Protein AF-A0A819TET7-F1 (afdb_monomer_lite)

Structure (mmCIF, N/CA/C/O backbone):
data_AF-A0A819TET7-F1
#
_entry.id   AF-A0A819TET7-F1
#
loop_
_atom_site.group_PDB
_atom_site.id
_atom_site.type_symbol
_atom_site.label_atom_id
_atom_site.label_alt_id
_atom_site.label_comp_id
_atom_site.label_asym_id
_atom_site.label_entity_id
_atom_site.label_seq_id
_atom_site.pdbx_PDB_ins_code
_atom_site.Cartn_x
_atom_site.Cartn_y
_atom_site.Cartn_z
_atom_site.occupancy
_atom_site.B_iso_or_equiv
_atom_site.auth_seq_id
_atom_site.auth_comp_id
_atom_site.auth_asym_id
_atom_site.auth_atom_id
_atom_site.pdbx_PDB_model_num
ATOM 1 N N . CYS A 1 1 ? 5.322 2.126 4.898 1.00 60.47 1 CYS A N 1
ATOM 2 C CA . CYS A 1 1 ? 4.195 2.808 4.214 1.00 60.47 1 CYS A CA 1
ATOM 3 C C . CYS A 1 1 ? 2.948 3.052 5.075 1.00 60.47 1 CYS A C 1
ATOM 5 O O . CYS A 1 1 ? 2.107 3.828 4.639 1.00 60.47 1 CYS A O 1
ATOM 7 N N . LEU A 1 2 ? 2.794 2.451 6.266 1.00 70.00 2 LEU A N 1
ATOM 8 C CA . LEU A 1 2 ? 1.542 2.546 7.039 1.00 70.00 2 LEU A CA 1
ATOM 9 C C . LEU A 1 2 ? 1.197 3.976 7.498 1.00 70.00 2 LEU A C 1
ATOM 11 O O . LEU A 1 2 ? 0.050 4.397 7.367 1.00 70.00 2 LEU A O 1
ATOM 15 N N . ALA A 1 3 ? 2.206 4.738 7.933 1.00 77.88 3 ALA A N 1
ATOM 16 C CA . ALA A 1 3 ? 2.045 6.114 8.408 1.00 77.88 3 ALA A CA 1
ATOM 17 C C . ALA A 1 3 ? 1.339 7.025 7.384 1.00 77.88 3 ALA A C 1
ATOM 19 O O . ALA A 1 3 ? 0.452 7.786 7.751 1.00 77.88 3 ALA A O 1
ATOM 20 N N . LYS A 1 4 ? 1.630 6.865 6.084 1.00 75.94 4 LYS A N 1
ATOM 21 C CA . LYS A 1 4 ? 0.993 7.638 5.001 1.00 75.94 4 LYS A CA 1
ATOM 22 C C . LYS A 1 4 ? -0.521 7.412 4.935 1.00 75.94 4 LYS A C 1
ATOM 24 O O . LYS A 1 4 ? -1.274 8.340 4.674 1.00 75.94 4 LYS A O 1
ATOM 29 N N . PHE A 1 5 ? -0.983 6.188 5.178 1.00 79.19 5 PHE A N 1
ATOM 30 C CA . PHE A 1 5 ? -2.412 5.861 5.150 1.00 79.19 5 PHE A CA 1
ATOM 31 C C . PHE A 1 5 ? -3.116 6.183 6.472 1.00 79.19 5 PHE A C 1
ATOM 33 O O . PHE A 1 5 ? -4.316 6.442 6.468 1.00 79.19 5 PHE A O 1
ATOM 40 N N . GLN A 1 6 ? -2.383 6.212 7.588 1.00 78.31 6 GLN A N 1
ATOM 41 C CA . GLN A 1 6 ? -2.902 6.684 8.874 1.00 78.31 6 GLN A CA 1
ATOM 42 C C . GLN A 1 6 ? -3.071 8.208 8.895 1.00 78.31 6 GLN A C 1
ATOM 44 O O . GLN A 1 6 ? -4.093 8.700 9.358 1.00 78.31 6 GLN A O 1
ATOM 49 N N . GLN A 1 7 ? -2.107 8.949 8.342 1.00 84.75 7 GLN A N 1
ATOM 50 C CA . GLN A 1 7 ? -2.145 10.412 8.265 1.00 84.75 7 GLN A CA 1
ATOM 51 C C . GLN A 1 7 ? -3.145 10.928 7.220 1.00 84.75 7 GLN A C 1
ATOM 53 O O . GLN A 1 7 ? -3.674 12.027 7.360 1.00 84.75 7 GLN A O 1
ATOM 58 N N . HIS A 1 8 ? -3.435 10.140 6.180 1.00 86.31 8 HIS A N 1
ATOM 59 C CA . HIS A 1 8 ? -4.342 10.530 5.101 1.00 86.31 8 HIS A CA 1
ATOM 60 C C . HIS A 1 8 ? -5.540 9.568 4.996 1.00 86.31 8 HIS A C 1
ATOM 62 O O . HIS A 1 8 ? -5.523 8.645 4.171 1.00 86.31 8 HIS A O 1
ATOM 68 N N . PRO A 1 9 ? -6.628 9.794 5.761 1.00 85.25 9 PRO A N 1
ATOM 69 C CA . PRO A 1 9 ? -7.792 8.901 5.784 1.00 85.25 9 PRO A CA 1
ATOM 70 C C . PRO A 1 9 ? -8.467 8.740 4.412 1.00 85.25 9 PRO A C 1
ATOM 72 O O . PRO A 1 9 ? -8.961 7.660 4.091 1.00 85.25 9 PRO A O 1
ATOM 75 N N . LYS A 1 10 ? -8.404 9.764 3.549 1.00 86.56 10 LYS A N 1
ATOM 76 C CA . LYS A 1 10 ? -8.890 9.694 2.160 1.00 86.56 10 LYS A CA 1
ATOM 77 C C . LYS A 1 10 ? -8.129 8.656 1.324 1.00 86.56 10 LYS A C 1
ATOM 79 O O . LYS A 1 10 ? -8.738 7.922 0.552 1.00 86.56 10 LYS A O 1
ATOM 84 N N . LEU A 1 11 ? -6.808 8.550 1.503 1.00 86.19 11 LEU A N 1
ATOM 85 C CA . LEU A 1 11 ? -5.991 7.541 0.818 1.00 86.19 11 LEU A CA 1
ATOM 86 C C . LEU A 1 11 ? -6.267 6.139 1.361 1.00 86.19 11 LEU A C 1
ATOM 88 O O . LEU A 1 11 ? -6.290 5.184 0.590 1.00 86.19 11 LEU A O 1
ATOM 92 N N . LYS A 1 12 ? -6.519 6.010 2.671 1.00 85.06 12 LYS A N 1
ATOM 93 C CA . LYS A 1 12 ? -6.961 4.747 3.276 1.00 85.06 12 LYS A CA 1
ATOM 94 C C . LYS A 1 12 ? -8.289 4.283 2.676 1.00 85.06 12 LYS A C 1
ATOM 96 O O . LYS A 1 12 ? -8.387 3.131 2.266 1.00 85.06 12 LYS A O 1
ATOM 101 N N . GLN A 1 13 ? -9.286 5.163 2.586 1.00 86.19 13 GLN A N 1
ATOM 102 C CA . GLN A 1 13 ? -10.576 4.832 1.972 1.00 86.19 13 GLN A CA 1
ATOM 103 C C . GLN A 1 13 ? -10.427 4.446 0.500 1.00 86.19 13 GLN A C 1
ATOM 105 O O . GLN A 1 13 ? -11.015 3.456 0.075 1.00 86.19 13 GLN A O 1
ATOM 110 N N . LEU A 1 14 ? -9.600 5.173 -0.254 1.00 87.94 14 LEU A N 1
ATOM 111 C CA . LEU A 1 14 ? -9.315 4.845 -1.648 1.00 87.94 14 LEU A CA 1
ATOM 112 C C . LEU A 1 14 ? -8.640 3.473 -1.784 1.00 87.94 14 LEU A C 1
ATOM 114 O O . LEU A 1 14 ? -8.996 2.700 -2.661 1.00 87.94 14 LEU A O 1
ATOM 118 N N . LEU A 1 15 ? -7.702 3.136 -0.895 1.00 86.00 15 LEU A N 1
ATOM 119 C CA . LEU A 1 15 ? -7.058 1.824 -0.895 1.00 86.00 15 LEU A CA 1
ATOM 120 C C . LEU A 1 15 ? -8.053 0.705 -0.546 1.00 86.00 15 LEU A C 1
ATOM 122 O O . LEU A 1 15 ? -8.027 -0.356 -1.168 1.00 86.00 15 LEU A O 1
ATOM 126 N N . LEU A 1 16 ? -8.954 0.933 0.411 1.00 85.25 16 LEU A N 1
ATOM 127 C CA . LEU A 1 16 ? -9.991 -0.031 0.789 1.00 85.25 16 LEU A CA 1
ATOM 128 C C . LEU A 1 16 ? -11.059 -0.205 -0.303 1.00 85.25 16 LEU A C 1
ATOM 130 O O . LEU A 1 16 ? -11.517 -1.328 -0.516 1.00 85.25 16 LEU A O 1
ATOM 134 N N . SER A 1 17 ? -11.407 0.853 -1.044 1.00 88.81 17 SER A N 1
ATOM 135 C CA . SER A 1 17 ? -12.399 0.795 -2.132 1.00 88.81 17 SER A CA 1
ATOM 136 C C . SER A 1 17 ? -11.937 -0.030 -3.340 1.00 88.81 17 SER A C 1
ATOM 138 O O . SER A 1 17 ? -12.759 -0.498 -4.134 1.00 88.81 17 SER A O 1
ATOM 140 N N . THR A 1 18 ? -10.632 -0.307 -3.452 1.00 86.19 18 THR A N 1
ATOM 141 C CA . THR A 1 18 ? -10.098 -1.269 -4.434 1.00 86.19 18 THR A CA 1
ATOM 142 C C . THR A 1 18 ? -10.610 -2.695 -4.187 1.00 86.19 18 THR A C 1
ATOM 144 O O . THR A 1 18 ? -10.663 -3.507 -5.116 1.00 86.19 18 THR A O 1
ATOM 147 N N . GLY A 1 19 ? -11.070 -2.993 -2.967 1.00 84.81 19 GLY A N 1
ATOM 148 C CA . GLY A 1 19 ? -11.713 -4.252 -2.610 1.00 84.81 19 GLY A CA 1
ATOM 149 C C . GLY A 1 19 ? -10.721 -5.409 -2.578 1.00 84.81 19 GLY A C 1
ATOM 150 O O . GLY A 1 19 ? -9.806 -5.415 -1.753 1.00 84.81 19 GLY A O 1
ATOM 151 N N . ASN A 1 20 ? -10.930 -6.388 -3.461 1.00 82.69 20 ASN A N 1
ATOM 152 C CA . ASN A 1 20 ? -10.068 -7.563 -3.642 1.00 82.69 20 ASN A CA 1
ATOM 153 C C . ASN A 1 20 ? -9.320 -7.534 -4.982 1.00 82.69 20 ASN A C 1
ATOM 155 O O . ASN A 1 20 ? -8.711 -8.525 -5.372 1.00 82.69 20 ASN A O 1
ATOM 159 N N . ARG A 1 21 ? -9.363 -6.403 -5.697 1.00 85.94 21 ARG A N 1
ATOM 160 C CA . ARG A 1 21 ? -8.641 -6.249 -6.959 1.00 85.94 21 ARG A CA 1
ATOM 161 C C . ARG A 1 21 ? -7.134 -6.259 -6.710 1.00 85.94 21 ARG A C 1
ATOM 163 O O . ARG A 1 21 ? -6.661 -5.743 -5.689 1.00 85.94 21 ARG A O 1
ATOM 170 N N . THR A 1 22 ? -6.405 -6.849 -7.651 1.00 82.19 22 THR A N 1
ATOM 171 C CA . THR A 1 22 ? -4.945 -6.801 -7.693 1.00 82.19 22 THR A CA 1
ATOM 172 C C . THR A 1 22 ? -4.518 -5.394 -8.077 1.00 82.19 22 THR A C 1
ATOM 174 O O . THR A 1 22 ? -4.983 -4.852 -9.078 1.00 82.19 22 THR A O 1
ATOM 177 N N . LEU A 1 23 ? -3.64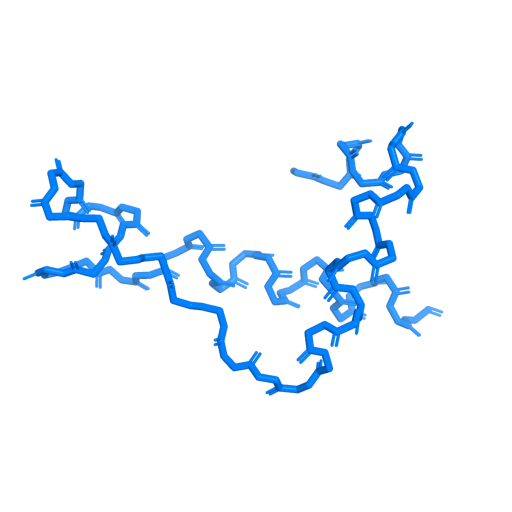6 -4.795 -7.270 1.00 82.38 23 LEU A N 1
ATOM 178 C CA . LEU A 1 23 ? -3.029 -3.518 -7.606 1.00 82.38 23 LEU A CA 1
ATOM 179 C C . LEU A 1 23 ? -1.777 -3.805 -8.420 1.00 82.38 23 LEU A C 1
ATOM 181 O O . LEU A 1 23 ? -0.871 -4.479 -7.930 1.00 82.38 23 LEU A O 1
ATOM 185 N N . VAL A 1 24 ? -1.762 -3.330 -9.660 1.00 78.38 24 VAL A N 1
ATOM 186 C CA . VAL A 1 24 ? -0.615 -3.415 -10.562 1.00 78.38 24 VAL A CA 1
ATOM 187 C C . VAL A 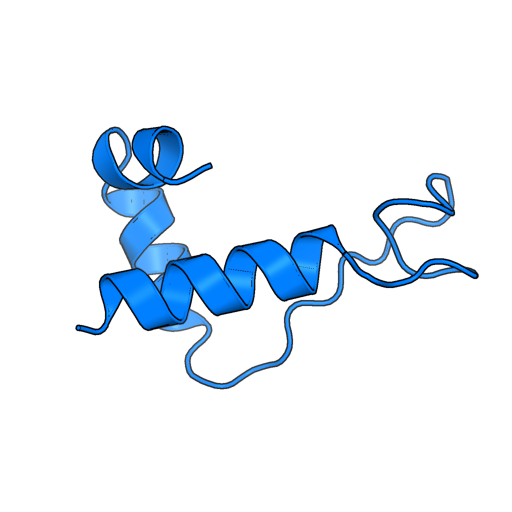1 24 ? -0.232 -1.993 -10.916 1.00 78.38 24 VAL A C 1
ATOM 189 O O . VAL A 1 24 ? -1.063 -1.229 -11.406 1.00 78.38 24 VAL A O 1
ATOM 192 N N . GLU A 1 25 ? 1.003 -1.621 -10.607 1.00 70.06 25 GLU A N 1
ATOM 193 C CA . GLU A 1 25 ? 1.544 -0.345 -11.052 1.00 70.06 25 GLU A CA 1
ATOM 194 C C . GLU A 1 25 ? 2.049 -0.525 -12.486 1.00 70.06 25 GLU A C 1
ATOM 196 O O . GLU A 1 25 ? 3.003 -1.257 -12.722 1.00 70.06 25 GLU A O 1
ATOM 201 N N . HIS A 1 26 ? 1.362 0.068 -13.460 1.00 65.88 26 HIS A N 1
ATOM 202 C CA . HIS A 1 26 ? 1.747 -0.047 -14.863 1.00 65.88 26 HIS A CA 1
ATOM 203 C 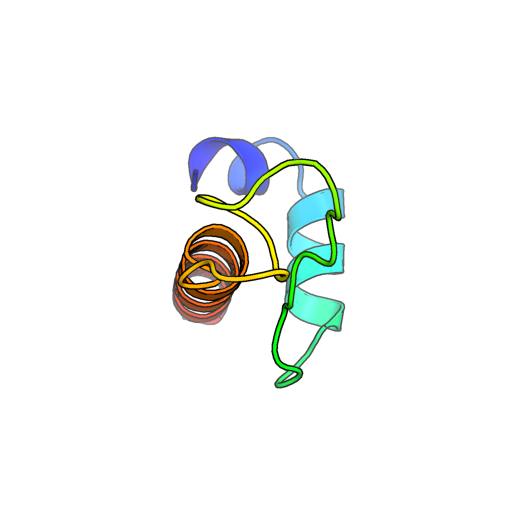C . HIS A 1 26 ? 2.616 1.155 -15.241 1.00 65.88 26 HIS A C 1
ATOM 205 O O . HIS A 1 26 ? 2.107 2.206 -15.637 1.00 65.88 26 HIS A O 1
ATOM 211 N N . T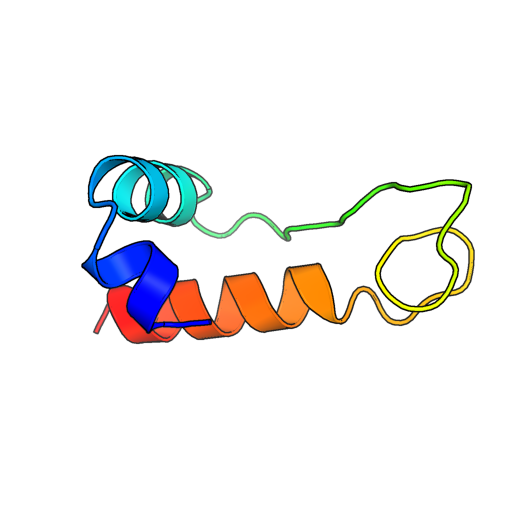HR A 1 27 ? 3.927 1.008 -15.068 1.00 58.59 27 THR A N 1
ATOM 212 C CA . THR A 1 27 ? 4.903 2.080 -15.285 1.00 58.59 27 THR A CA 1
ATOM 213 C C . THR A 1 27 ? 5.980 1.574 -16.234 1.00 58.59 27 THR A C 1
ATOM 215 O O . THR A 1 27 ? 6.837 0.785 -15.861 1.00 58.59 27 THR A O 1
ATOM 218 N N . ILE A 1 28 ? 5.958 2.067 -17.475 1.00 56.25 28 ILE A N 1
ATOM 219 C CA . ILE A 1 28 ? 6.873 1.649 -18.557 1.00 56.25 28 ILE A CA 1
ATOM 220 C C . ILE A 1 28 ? 8.346 1.988 -18.233 1.00 56.25 28 ILE A C 1
ATOM 222 O O . ILE A 1 28 ? 9.262 1.375 -18.771 1.00 56.25 28 ILE A O 1
ATOM 226 N N . ASN A 1 29 ? 8.576 2.944 -17.326 1.00 56.50 29 ASN A N 1
ATOM 227 C CA . ASN A 1 29 ? 9.900 3.467 -16.976 1.00 56.50 29 ASN A CA 1
ATOM 228 C C . ASN A 1 29 ? 10.506 2.899 -15.681 1.00 56.50 29 ASN A C 1
ATOM 230 O O . ASN A 1 29 ? 11.634 3.263 -15.358 1.00 56.50 29 ASN A O 1
ATOM 234 N N . ASP A 1 30 ? 9.797 2.048 -14.929 1.00 54.34 30 ASP A N 1
ATOM 235 C CA . ASP A 1 30 ? 10.313 1.493 -13.669 1.00 54.34 30 ASP A CA 1
ATOM 236 C C . ASP A 1 30 ? 10.129 -0.028 -13.626 1.00 54.34 30 ASP A C 1
ATOM 238 O O . ASP A 1 30 ? 9.068 -0.553 -13.290 1.00 54.34 30 ASP A O 1
ATOM 242 N N . SER A 1 31 ? 11.199 -0.740 -13.977 1.00 55.44 31 SER A N 1
ATOM 243 C CA . SER A 1 31 ? 11.259 -2.202 -14.007 1.00 55.44 31 SER A CA 1
ATOM 244 C C . SER A 1 31 ? 11.394 -2.850 -12.627 1.00 55.44 31 SER A C 1
ATOM 246 O O . SER A 1 31 ? 11.377 -4.076 -12.535 1.00 55.44 31 SER A O 1
ATOM 248 N N . TYR A 1 32 ? 11.537 -2.080 -11.544 1.00 55.22 32 TYR A N 1
ATOM 249 C CA . TYR A 1 32 ? 11.677 -2.631 -10.196 1.00 55.22 32 TYR A CA 1
ATOM 250 C C . TYR A 1 32 ? 10.367 -2.536 -9.405 1.00 55.22 32 TYR A C 1
ATOM 252 O O . TYR A 1 32 ? 9.970 -3.504 -8.744 1.00 55.22 32 TYR A O 1
ATOM 260 N N . TRP A 1 33 ? 9.667 -1.403 -9.501 1.00 61.94 33 TRP A N 1
ATOM 261 C CA . TRP A 1 33 ? 8.415 -1.158 -8.778 1.00 61.94 33 TRP A CA 1
ATOM 262 C C . TRP A 1 33 ? 7.150 -1.420 -9.610 1.00 61.94 33 TRP A C 1
ATOM 264 O O . TRP A 1 33 ? 6.170 -1.910 -9.033 1.00 61.94 33 TRP A O 1
ATOM 274 N N . GLY A 1 34 ? 7.205 -1.199 -10.931 1.00 56.06 34 GLY A N 1
ATOM 275 C CA . GLY A 1 34 ? 6.093 -1.359 -11.872 1.00 56.06 34 GLY A CA 1
ATOM 276 C C . GLY A 1 34 ? 6.158 -2.604 -12.770 1.00 56.06 34 GLY A C 1
ATOM 277 O O . GLY A 1 34 ? 7.021 -3.476 -12.625 1.00 56.06 34 GLY A O 1
ATOM 278 N N . ASP A 1 35 ? 5.187 -2.706 -13.680 1.00 51.09 35 ASP A N 1
ATOM 279 C CA . ASP A 1 35 ? 5.052 -3.778 -14.669 1.00 51.09 35 ASP A CA 1
ATOM 280 C C . ASP A 1 35 ? 5.688 -3.407 -16.021 1.00 51.09 35 ASP A C 1
ATOM 282 O O . ASP A 1 35 ? 5.427 -2.352 -16.597 1.00 51.09 35 ASP A O 1
ATOM 286 N N . GLY A 1 36 ? 6.527 -4.322 -16.502 1.00 50.97 36 GLY A N 1
ATOM 287 C CA . GLY A 1 36 ? 7.369 -4.233 -17.698 1.00 50.97 36 GLY A CA 1
ATOM 288 C C . GLY A 1 36 ? 8.437 -5.338 -17.698 1.00 50.97 36 GLY A C 1
ATOM 289 O O . GLY A 1 36 ? 8.773 -5.906 -18.730 1.00 50.97 36 GLY A O 1
ATOM 290 N N . SER A 1 37 ? 8.935 -5.688 -16.509 1.00 53.25 37 SER A N 1
ATOM 291 C CA . SER A 1 37 ? 9.686 -6.920 -16.165 1.00 53.25 37 SER A CA 1
ATOM 292 C C . SER A 1 37 ? 9.836 -7.099 -14.637 1.00 53.25 37 SER A C 1
ATOM 294 O O . SER A 1 37 ? 10.574 -7.967 -14.165 1.00 53.25 37 SER A O 1
ATOM 296 N N . GLY A 1 38 ? 9.144 -6.260 -13.855 1.00 59.62 38 GLY A N 1
ATOM 297 C CA . GLY A 1 38 ? 9.299 -6.130 -12.412 1.00 59.62 38 GLY A CA 1
ATOM 298 C C . GLY A 1 38 ? 8.378 -7.024 -11.594 1.00 59.62 38 GLY A C 1
ATOM 299 O O . GLY A 1 38 ? 7.421 -7.615 -12.087 1.00 59.62 38 GLY A O 1
ATOM 300 N N . ARG A 1 39 ? 8.652 -7.118 -10.288 1.00 63.06 39 ARG A N 1
ATOM 301 C CA . ARG A 1 39 ? 7.910 -7.990 -9.355 1.00 63.06 39 ARG A CA 1
ATOM 302 C C . ARG A 1 39 ? 6.602 -7.377 -8.835 1.00 63.06 39 ARG A C 1
ATOM 304 O O . ARG A 1 39 ? 6.008 -7.946 -7.921 1.00 63.06 39 ARG A O 1
ATOM 311 N N . ASN A 1 40 ? 6.170 -6.221 -9.359 1.00 73.50 40 ASN A N 1
ATOM 312 C CA . ASN A 1 40 ? 5.012 -5.465 -8.856 1.00 73.50 40 ASN A CA 1
ATOM 313 C C . ASN A 1 40 ? 5.044 -5.321 -7.315 1.00 73.50 40 ASN A C 1
ATOM 315 O O . ASN A 1 40 ? 4.052 -5.510 -6.600 1.00 73.50 40 ASN A O 1
ATOM 319 N N . GLN A 1 41 ? 6.232 -5.052 -6.767 1.00 77.62 41 GLN A N 1
ATOM 320 C CA . GLN A 1 41 ? 6.455 -5.080 -5.323 1.00 77.62 41 GLN A CA 1
ATOM 321 C C . GLN A 1 41 ? 5.691 -3.949 -4.618 1.00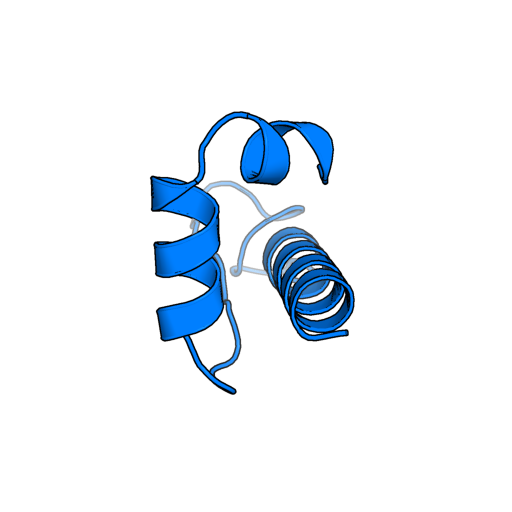 77.62 41 GLN A C 1
ATOM 323 O O . GLN A 1 41 ? 5.292 -4.110 -3.456 1.00 77.62 41 GLN A O 1
ATOM 328 N N . LEU A 1 42 ? 5.423 -2.836 -5.318 1.00 80.38 42 LEU A N 1
ATOM 329 C CA . LEU A 1 42 ? 4.580 -1.755 -4.813 1.00 80.38 42 LEU A CA 1
ATOM 330 C C . LEU A 1 42 ? 3.133 -2.223 -4.652 1.00 80.38 42 LEU A C 1
ATOM 332 O O . LEU A 1 42 ? 2.573 -2.104 -3.559 1.00 80.38 42 LEU A O 1
ATOM 336 N N . GLY A 1 43 ? 2.553 -2.815 -5.698 1.00 83.19 43 GLY A N 1
ATOM 337 C CA . GLY A 1 43 ? 1.206 -3.375 -5.664 1.00 83.19 43 GLY A CA 1
ATOM 338 C C . GLY A 1 43 ? 1.037 -4.398 -4.542 1.00 83.19 43 GLY A C 1
ATOM 339 O O . GLY A 1 43 ? 0.109 -4.295 -3.737 1.00 83.19 43 GLY A O 1
ATOM 340 N N . ILE A 1 44 ? 1.994 -5.322 -4.402 1.00 83.44 44 ILE A N 1
ATOM 341 C CA . ILE A 1 44 ? 2.019 -6.316 -3.314 1.00 83.44 44 ILE A CA 1
ATOM 342 C C . ILE A 1 44 ? 2.070 -5.643 -1.940 1.00 83.44 44 ILE A C 1
ATOM 344 O O . ILE A 1 44 ? 1.341 -6.029 -1.024 1.00 83.44 44 ILE A O 1
ATOM 348 N N . THR A 1 45 ? 2.912 -4.623 -1.777 1.00 85.69 45 THR A N 1
ATOM 349 C CA . THR A 1 45 ? 3.039 -3.897 -0.506 1.00 85.69 45 THR A CA 1
ATOM 350 C C . THR A 1 45 ? 1.746 -3.160 -0.158 1.00 85.69 45 THR A C 1
ATOM 352 O O . THR A 1 45 ? 1.311 -3.201 0.992 1.00 85.69 45 THR 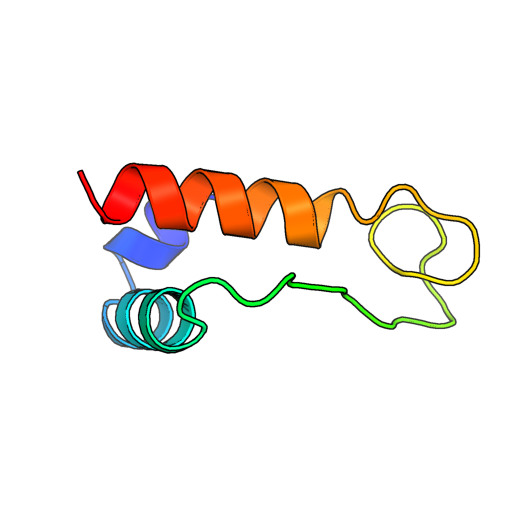A O 1
ATOM 355 N N . LEU A 1 46 ? 1.086 -2.538 -1.138 1.00 86.00 46 LEU A N 1
ATOM 356 C CA . LEU A 1 46 ? -0.205 -1.875 -0.951 1.00 86.00 46 LEU A CA 1
ATOM 357 C C . LEU A 1 46 ? -1.315 -2.867 -0.592 1.00 86.00 46 LEU A C 1
ATOM 359 O O . LEU A 1 46 ? -2.123 -2.571 0.286 1.00 86.00 46 LEU A O 1
ATOM 363 N N . MET A 1 47 ? -1.322 -4.059 -1.193 1.00 87.25 47 MET A N 1
ATOM 364 C CA . MET A 1 47 ? -2.260 -5.127 -0.832 1.00 87.25 47 MET A CA 1
ATOM 365 C C . MET A 1 47 ? -2.041 -5.613 0.608 1.00 87.25 47 MET A C 1
ATOM 367 O O . MET A 1 47 ? -3.002 -5.704 1.365 1.00 87.25 47 MET A O 1
ATOM 371 N N . LYS A 1 48 ? -0.787 -5.807 1.042 1.00 87.62 48 LYS A N 1
ATOM 372 C CA . LYS A 1 48 ? -0.474 -6.144 2.445 1.00 87.62 48 LYS A CA 1
ATOM 373 C C . LYS A 1 48 ? -0.933 -5.058 3.421 1.00 87.62 48 LYS A C 1
ATOM 375 O O . LYS A 1 48 ? -1.489 -5.366 4.472 1.00 87.62 48 LYS A O 1
ATOM 380 N N . VAL A 1 49 ? -0.722 -3.784 3.080 1.00 87.25 49 VAL A N 1
ATOM 381 C CA . VAL A 1 49 ? -1.191 -2.652 3.898 1.00 87.25 49 VAL A CA 1
ATOM 382 C C . VAL A 1 49 ? -2.719 -2.605 3.942 1.00 87.25 49 VAL A C 1
ATOM 384 O O . VAL A 1 49 ? -3.280 -2.386 5.010 1.00 87.25 49 VAL A O 1
ATOM 387 N N . ARG A 1 50 ? -3.404 -2.850 2.819 1.00 88.12 50 ARG A N 1
ATOM 388 C CA . ARG A 1 50 ? -4.870 -2.950 2.765 1.00 88.12 50 ARG A CA 1
ATOM 389 C C . ARG A 1 50 ? -5.383 -4.025 3.718 1.00 88.12 50 ARG A C 1
ATOM 391 O O . ARG A 1 50 ? -6.309 -3.755 4.474 1.00 88.12 50 ARG A O 1
ATOM 398 N N . ASP A 1 51 ? -4.779 -5.208 3.699 1.00 86.38 51 ASP A N 1
ATOM 399 C CA . ASP A 1 51 ? -5.206 -6.328 4.539 1.00 86.38 51 ASP A CA 1
ATOM 400 C C . ASP A 1 51 ? -4.929 -6.056 6.024 1.00 86.38 51 ASP A C 1
ATOM 402 O O . ASP A 1 51 ? -5.762 -6.364 6.872 1.00 86.38 51 ASP A O 1
ATOM 406 N N . TYR A 1 52 ? -3.818 -5.383 6.340 1.00 86.06 52 TYR A N 1
ATOM 407 C CA . TYR A 1 52 ? -3.542 -4.904 7.696 1.00 86.06 52 TYR A CA 1
ATOM 408 C C . TYR A 1 52 ? -4.572 -3.869 8.178 1.00 86.06 52 TYR A C 1
ATOM 410 O O . TYR A 1 52 ? -4.917 -3.858 9.349 1.00 86.06 52 TYR A O 1
ATOM 418 N N . LEU A 1 53 ? -5.075 -3.009 7.285 1.00 82.81 53 LEU A N 1
ATOM 419 C CA . LEU A 1 53 ? -6.069 -1.976 7.607 1.00 82.81 53 LEU A CA 1
ATOM 420 C C . LEU A 1 53 ? -7.522 -2.485 7.638 1.00 82.81 53 LEU A C 1
ATOM 422 O O . LEU A 1 53 ? -8.395 -1.725 8.063 1.00 82.81 53 LEU A O 1
ATOM 426 N N . LYS A 1 54 ? -7.787 -3.696 7.122 1.00 78.38 54 LYS A N 1
ATOM 427 C CA . LYS A 1 54 ? -9.087 -4.388 7.211 1.00 78.38 54 LYS A CA 1
ATOM 428 C C . LYS A 1 54 ? -9.262 -5.138 8.540 1.00 78.38 54 LYS A C 1
ATOM 430 O O . LYS A 1 54 ? -10.405 -5.405 8.899 1.00 78.38 54 LYS A O 1
ATOM 435 N N . LYS A 1 55 ? -8.162 -5.513 9.206 1.00 64.50 55 LYS A N 1
ATOM 436 C CA . LYS A 1 55 ? -8.173 -5.998 10.595 1.00 64.50 55 LYS A CA 1
ATOM 437 C C . LYS A 1 55 ? -8.445 -4.848 11.557 1.00 64.50 55 LYS A C 1
ATOM 439 O O . LYS A 1 55 ? -9.092 -5.135 12.583 1.00 64.50 55 LYS A O 1
#

Radius of gyration: 11.78 Å; chains: 1; bounding box: 24×18×29 Å

Sequence (55 aa):
CLAKFQQHPKLKQLLLSTGNRTLVEHTINDSYWGDGSGRNQLGITLMKVRDYLKK

Organism: NCBI:txid392033

Secondary structure (DSSP, 8-state):
-HHHHHH-HHHHHHHHHTTTPPP----TT-TTTSTTTS--HHHHHHHHHHHHHH-

pLDDT: mean 75.62, std 12.39, range [50.97, 88.81]

Foldseek 3Di:
DLVVCVVPVVVLVVLCVCPPDQDAADDCPDQDCHPPPYPVVVSVVSVVSNVVSVD

InterPro domains:
  IPR012816 NADAR [PF08719] (1-53)
  IPR012816 NADAR [cd15457] (1-51)
  IPR037238 YbiA-like superfamily [G3DSA:1.10.357.40] (1-55)
  IPR037238 YbiA-like superfamily [SSF143990] (1-54)